Protein AF-A0A973T086-F1 (afdb_monomer_lite)

Structure (mmCIF, N/CA/C/O backbone):
data_AF-A0A973T086-F1
#
_entry.id   AF-A0A973T086-F1
#
loop_
_atom_site.group_PDB
_atom_site.id
_atom_site.type_symbol
_atom_site.label_atom_id
_atom_site.label_alt_id
_atom_site.label_comp_id
_atom_site.label_asym_id
_atom_site.label_entity_id
_atom_site.label_seq_id
_atom_site.pdbx_PDB_ins_code
_atom_site.Cartn_x
_atom_site.Cartn_y
_atom_site.Cartn_z
_atom_site.occupancy
_atom_site.B_iso_or_equiv
_atom_site.auth_seq_id
_atom_site.auth_comp_id
_atom_site.auth_asym_id
_atom_site.auth_atom_id
_atom_site.pdbx_PDB_model_num
ATOM 1 N N . MET A 1 1 ? 13.418 -2.300 -34.395 1.00 54.22 1 MET A N 1
ATOM 2 C CA . MET A 1 1 ? 13.751 -2.815 -33.051 1.00 54.22 1 MET A CA 1
ATOM 3 C C . MET A 1 1 ? 13.258 -1.799 -32.023 1.00 54.22 1 MET A C 1
ATOM 5 O O . MET A 1 1 ? 14.028 -0.957 -31.590 1.00 54.22 1 MET A O 1
ATOM 9 N N . GLY A 1 2 ? 11.953 -1.783 -31.738 1.00 56.34 2 GLY A N 1
ATOM 10 C CA . GLY A 1 2 ? 11.362 -0.909 -30.720 1.00 56.34 2 GLY A CA 1
ATOM 11 C C . GLY A 1 2 ? 11.019 -1.765 -29.512 1.00 56.34 2 GLY A C 1
ATOM 12 O O . GLY A 1 2 ? 10.178 -2.651 -29.633 1.00 56.34 2 GLY A O 1
ATOM 13 N N . GLY A 1 3 ? 11.726 -1.573 -28.399 1.00 62.00 3 GLY A N 1
ATOM 14 C CA . GLY A 1 3 ? 11.418 -2.265 -27.152 1.00 62.00 3 GLY A CA 1
ATOM 15 C C . GLY A 1 3 ? 10.014 -1.884 -26.696 1.00 62.00 3 GLY A C 1
ATOM 16 O O . GLY A 1 3 ? 9.673 -0.702 -26.685 1.00 62.00 3 GLY A O 1
ATOM 17 N N . LEU A 1 4 ? 9.199 -2.881 -26.354 1.00 70.56 4 LEU A N 1
ATOM 18 C CA . LEU A 1 4 ? 7.948 -2.665 -25.638 1.00 70.56 4 LEU A CA 1
ATOM 19 C C . LEU A 1 4 ? 8.303 -1.920 -24.347 1.00 70.56 4 LEU A C 1
ATOM 21 O O . LEU A 1 4 ? 8.903 -2.501 -23.445 1.00 70.56 4 LEU A O 1
ATOM 25 N N . MET A 1 5 ? 8.004 -0.624 -24.278 1.00 68.56 5 MET A N 1
ATOM 26 C CA . MET A 1 5 ? 8.074 0.097 -23.014 1.00 68.56 5 MET A CA 1
ATOM 27 C C . MET A 1 5 ? 6.995 -0.508 -22.126 1.00 68.56 5 MET A C 1
ATOM 29 O O . MET A 1 5 ? 5.808 -0.395 -22.435 1.00 68.56 5 MET A O 1
ATOM 33 N N . ALA A 1 6 ? 7.407 -1.224 -21.079 1.00 69.69 6 ALA A N 1
ATOM 34 C CA . ALA A 1 6 ? 6.479 -1.719 -20.078 1.00 69.69 6 ALA A CA 1
ATOM 35 C C . ALA A 1 6 ? 5.680 -0.519 -19.557 1.00 69.69 6 ALA A C 1
ATOM 37 O O . ALA A 1 6 ? 6.256 0.468 -19.099 1.00 69.69 6 ALA A O 1
ATOM 38 N N . VAL A 1 7 ? 4.356 -0.574 -19.698 1.00 78.44 7 VAL A N 1
ATOM 39 C CA . VAL A 1 7 ? 3.484 0.490 -19.205 1.00 78.44 7 VAL A CA 1
ATOM 40 C C . VAL A 1 7 ? 3.474 0.387 -17.687 1.00 78.44 7 VAL A C 1
ATOM 42 O O . VAL A 1 7 ? 2.841 -0.508 -17.129 1.00 78.44 7 VAL A O 1
ATOM 45 N N . VAL A 1 8 ? 4.199 1.287 -17.027 1.00 82.88 8 VAL A N 1
ATOM 46 C CA . VAL A 1 8 ? 4.140 1.434 -15.573 1.00 82.88 8 VAL A CA 1
ATOM 47 C C . VAL A 1 8 ? 2.771 2.007 -15.226 1.00 82.88 8 VAL A C 1
ATOM 49 O O . VAL A 1 8 ? 2.363 3.030 -15.776 1.00 82.88 8 VAL A O 1
ATOM 52 N N . ARG A 1 9 ? 2.042 1.323 -14.344 1.00 84.50 9 ARG A N 1
ATOM 53 C CA . ARG A 1 9 ? 0.787 1.820 -13.778 1.00 84.50 9 ARG A CA 1
ATOM 54 C C . ARG A 1 9 ? 1.048 2.224 -12.341 1.00 84.50 9 ARG A C 1
ATOM 56 O O . ARG A 1 9 ? 1.624 1.449 -11.583 1.00 84.50 9 ARG A O 1
ATOM 63 N N . GLU A 1 10 ? 0.623 3.423 -11.987 1.00 86.94 10 G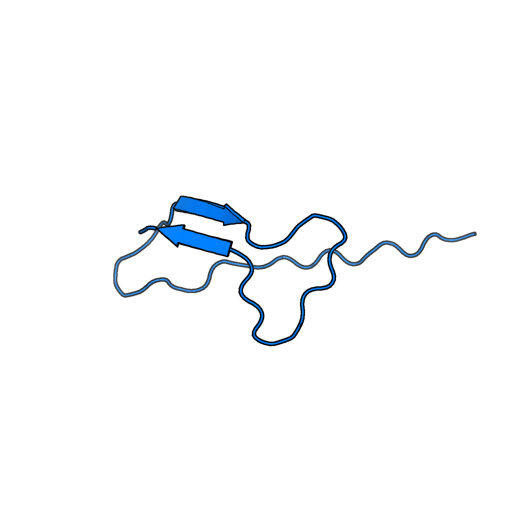LU A N 1
ATOM 64 C CA . GLU A 1 10 ? 0.647 3.873 -10.604 1.00 86.94 10 GLU A CA 1
ATOM 65 C C . GLU A 1 10 ? -0.481 3.180 -9.836 1.00 86.94 10 GLU A C 1
ATOM 67 O O . GLU A 1 10 ? -1.621 3.124 -10.302 1.00 86.94 10 GLU A O 1
ATOM 72 N N . PHE A 1 11 ? -0.149 2.625 -8.673 1.00 84.56 11 PHE A N 1
ATOM 73 C CA . PHE A 1 11 ? -1.117 2.072 -7.737 1.00 84.56 11 PHE A CA 1
ATOM 74 C C . PHE A 1 11 ? -1.208 3.028 -6.553 1.00 84.56 11 PHE A C 1
ATOM 76 O O . PHE A 1 11 ? -0.312 3.080 -5.712 1.00 84.56 11 PHE A O 1
ATOM 83 N N . THR A 1 12 ? -2.260 3.839 -6.532 1.00 84.88 12 THR A N 1
ATOM 84 C CA . THR A 1 12 ? -2.499 4.788 -5.446 1.00 84.88 12 THR A CA 1
ATOM 85 C C . THR A 1 12 ? -3.098 4.062 -4.256 1.00 84.88 12 THR A C 1
ATOM 87 O O . THR A 1 12 ? -4.008 3.247 -4.422 1.00 84.88 12 THR A O 1
ATOM 90 N N . LEU A 1 13 ? -2.622 4.392 -3.059 1.00 84.19 13 LEU A N 1
ATOM 91 C CA . LEU A 1 13 ? -3.225 3.896 -1.834 1.00 84.19 13 LEU A CA 1
ATOM 92 C C . LEU A 1 13 ? -4.680 4.398 -1.734 1.00 84.19 13 LEU A C 1
ATOM 94 O O . LEU A 1 13 ? -4.898 5.602 -1.897 1.00 84.19 13 LEU A O 1
ATOM 98 N N . PRO A 1 14 ? -5.676 3.513 -1.536 1.00 81.75 14 PRO A N 1
ATOM 99 C CA . PRO A 1 14 ? -7.053 3.943 -1.329 1.00 81.75 14 PRO A CA 1
ATOM 100 C C . PRO A 1 14 ? -7.213 4.613 0.042 1.00 81.75 14 PRO A C 1
ATOM 102 O O . PRO A 1 14 ? -6.345 4.501 0.905 1.00 81.75 14 PRO A O 1
ATOM 105 N N . ASP A 1 15 ? -8.341 5.294 0.234 1.00 85.38 15 ASP A N 1
ATOM 106 C CA . ASP A 1 15 ? -8.718 5.858 1.531 1.00 85.38 15 ASP A CA 1
ATOM 107 C C . ASP A 1 15 ? -8.691 4.770 2.620 1.00 85.38 15 ASP A C 1
ATOM 109 O O . ASP A 1 15 ? -9.228 3.674 2.431 1.00 85.38 15 ASP A O 1
ATOM 113 N N . LEU A 1 16 ? -8.013 5.066 3.729 1.00 81.62 16 LEU A N 1
ATOM 114 C CA . LEU A 1 16 ? -7.767 4.121 4.819 1.00 81.62 16 LEU A CA 1
ATOM 115 C C . LEU A 1 16 ? -8.864 4.157 5.895 1.00 81.62 16 LEU A C 1
ATOM 117 O O . LEU A 1 16 ? -8.866 3.314 6.790 1.00 81.62 16 LEU A O 1
ATOM 121 N N . GLY A 1 17 ? -9.799 5.104 5.813 1.00 81.06 17 GLY A N 1
ATOM 122 C CA . GLY A 1 17 ? -10.844 5.358 6.797 1.00 81.06 17 GLY A CA 1
ATOM 123 C C . GLY A 1 17 ? -10.924 6.832 7.203 1.00 81.06 17 GLY A C 1
ATOM 124 O O . GLY A 1 17 ? -10.014 7.627 6.965 1.00 81.06 17 GLY A O 1
ATOM 125 N N . GLU A 1 18 ? -12.025 7.206 7.863 1.00 80.94 18 GLU A N 1
ATOM 126 C CA . GLU A 1 18 ? -12.275 8.587 8.290 1.00 80.94 18 GLU A CA 1
ATOM 127 C C . GLU A 1 18 ? -11.136 9.130 9.171 1.00 80.94 18 GLU A C 1
ATOM 129 O O . GLU A 1 18 ? -10.923 8.678 10.294 1.00 80.94 18 GLU A O 1
ATOM 134 N N . GLY A 1 19 ? -10.419 10.137 8.666 1.00 74.94 19 GLY A N 1
ATOM 135 C CA . GLY A 1 19 ? -9.360 10.826 9.408 1.00 74.94 19 GLY A CA 1
ATOM 136 C C . GLY A 1 19 ? -7.980 10.164 9.358 1.00 74.94 19 GLY A C 1
ATOM 137 O O . GLY A 1 19 ? -7.063 10.689 9.986 1.00 74.94 19 GLY A O 1
ATOM 138 N N . LEU A 1 20 ? -7.805 9.072 8.606 1.00 78.19 20 LEU A N 1
ATOM 139 C CA . LEU A 1 20 ? -6.498 8.450 8.383 1.00 78.19 20 LEU A CA 1
ATOM 140 C C . LEU A 1 20 ? -5.880 9.004 7.098 1.00 78.19 20 LEU A C 1
ATOM 142 O O . LEU A 1 20 ? -6.319 8.700 5.991 1.00 78.19 20 LEU A O 1
ATOM 146 N N . THR A 1 21 ? -4.877 9.866 7.249 1.00 78.00 21 THR A N 1
ATOM 147 C CA . THR A 1 21 ? -4.225 10.555 6.123 1.00 78.00 21 THR A CA 1
ATOM 148 C C . THR A 1 21 ? -2.954 9.863 5.644 1.00 78.00 21 THR A C 1
ATOM 150 O O . THR A 1 21 ? -2.459 10.180 4.565 1.00 78.00 21 THR A O 1
ATOM 153 N N . GLU A 1 22 ? -2.405 8.954 6.448 1.00 84.38 22 GLU A N 1
ATOM 1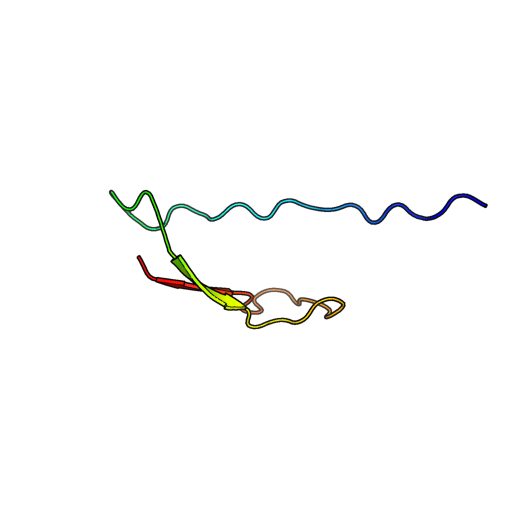54 C CA . GLU A 1 22 ? -1.096 8.336 6.247 1.00 84.38 22 GLU A CA 1
ATOM 155 C C . GLU A 1 22 ? -1.141 6.864 6.683 1.00 84.38 22 GLU A C 1
ATOM 157 O O . GLU A 1 22 ? -1.939 6.488 7.540 1.00 84.38 22 GLU A O 1
ATOM 162 N N . ALA A 1 23 ? -0.293 6.039 6.069 1.00 87.00 23 ALA A N 1
ATOM 163 C CA . ALA A 1 23 ? 0.010 4.681 6.511 1.00 87.00 23 ALA A CA 1
ATOM 164 C C . ALA A 1 23 ? 1.472 4.355 6.219 1.00 87.00 23 ALA A C 1
ATOM 166 O O . ALA A 1 23 ? 2.056 4.842 5.245 1.00 87.00 23 ALA A O 1
ATOM 167 N N . GLU A 1 24 ? 2.039 3.483 7.039 1.00 91.25 24 GLU A N 1
ATOM 168 C CA . GLU A 1 24 ? 3.375 2.941 6.871 1.00 91.25 24 GLU A CA 1
ATOM 169 C C . GLU A 1 24 ? 3.323 1.582 6.163 1.00 91.25 24 GLU A C 1
ATOM 171 O O . GLU A 1 24 ? 2.459 0.743 6.425 1.00 91.25 24 GLU A O 1
ATOM 176 N N . ILE A 1 25 ? 4.268 1.351 5.246 1.00 92.62 25 ILE A N 1
ATOM 177 C CA . ILE A 1 25 ? 4.444 0.041 4.617 1.00 92.62 25 ILE A CA 1
ATOM 178 C C . ILE A 1 25 ? 5.188 -0.868 5.588 1.00 92.62 25 ILE A C 1
ATOM 180 O O . ILE A 1 25 ? 6.384 -0.694 5.809 1.00 92.62 25 ILE A O 1
ATOM 184 N N . VAL A 1 26 ? 4.503 -1.895 6.085 1.00 95.06 26 VAL A N 1
ATOM 185 C CA . VAL A 1 26 ? 5.098 -2.901 6.970 1.00 95.06 26 VAL A CA 1
ATOM 186 C C . VAL A 1 26 ? 5.954 -3.869 6.155 1.00 95.06 26 VAL A C 1
ATOM 188 O O . VAL A 1 26 ? 7.107 -4.140 6.494 1.00 95.06 26 VAL A O 1
ATOM 191 N N . ARG A 1 27 ? 5.401 -4.401 5.053 1.00 95.75 27 ARG A N 1
ATOM 192 C CA . ARG A 1 27 ? 6.130 -5.272 4.114 1.00 95.75 27 ARG A CA 1
ATOM 193 C C . ARG A 1 27 ? 5.429 -5.457 2.774 1.00 95.75 27 ARG A C 1
ATOM 195 O O . ARG A 1 27 ? 4.207 -5.414 2.666 1.00 95.75 27 ARG A O 1
ATOM 202 N N . TRP A 1 28 ? 6.236 -5.785 1.771 1.00 94.75 28 TRP A N 1
ATOM 203 C CA . TRP A 1 28 ? 5.773 -6.268 0.474 1.00 94.75 28 TRP A CA 1
ATOM 204 C C . TRP A 1 28 ? 5.564 -7.781 0.507 1.00 94.75 28 TRP A C 1
ATOM 206 O O . TRP A 1 28 ? 6.416 -8.523 0.997 1.00 94.75 28 TRP A O 1
ATOM 216 N N . LEU A 1 29 ? 4.427 -8.227 -0.023 1.00 95.81 29 LEU A N 1
ATOM 217 C CA . LEU A 1 29 ? 4.037 -9.639 -0.092 1.00 95.81 29 LEU A CA 1
ATOM 218 C C . LEU A 1 29 ? 4.353 -10.270 -1.456 1.00 95.81 29 LEU A C 1
ATOM 220 O O . LEU A 1 29 ? 4.188 -11.475 -1.622 1.00 95.81 29 LEU A O 1
ATOM 224 N N . VAL A 1 30 ? 4.825 -9.463 -2.408 1.00 95.44 30 VAL A N 1
ATOM 225 C CA . VAL A 1 30 ? 5.217 -9.872 -3.764 1.00 95.44 30 VAL A CA 1
ATOM 226 C C . VAL A 1 30 ? 6.648 -9.452 -4.066 1.00 95.44 30 VAL A C 1
ATOM 228 O O . VAL A 1 30 ? 7.175 -8.512 -3.465 1.00 95.44 30 VAL A O 1
ATOM 231 N N . GLN A 1 31 ? 7.272 -10.124 -5.029 1.00 94.88 31 GLN A N 1
ATOM 232 C CA . GLN A 1 31 ? 8.624 -9.813 -5.487 1.00 94.88 31 GLN A CA 1
ATOM 233 C C . GLN A 1 31 ? 8.636 -9.138 -6.862 1.00 94.88 31 GLN A C 1
ATOM 235 O O . GLN A 1 31 ? 7.720 -9.262 -7.674 1.00 94.88 31 GLN A O 1
ATOM 240 N N . VAL A 1 32 ? 9.719 -8.418 -7.157 1.00 92.19 32 VAL A N 1
ATOM 241 C CA . VAL A 1 32 ? 9.904 -7.791 -8.472 1.00 92.19 32 VAL A CA 1
ATOM 242 C C . VAL 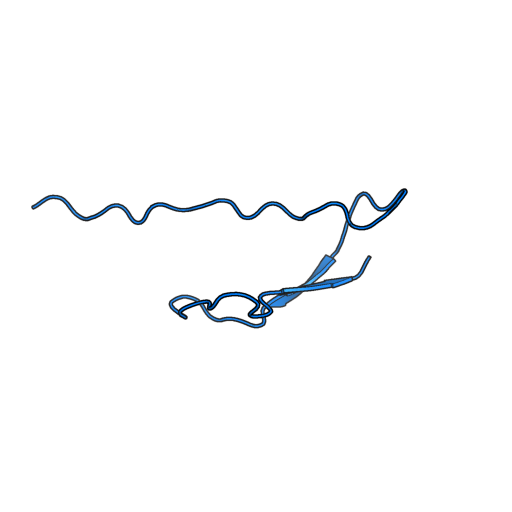A 1 32 ? 9.981 -8.867 -9.557 1.00 92.19 32 VAL A C 1
ATOM 244 O O . VAL A 1 32 ? 10.779 -9.797 -9.467 1.00 92.19 32 VAL A O 1
ATOM 247 N N . GLY A 1 33 ? 9.172 -8.705 -10.606 1.00 91.00 33 GLY A N 1
ATOM 248 C CA . GLY A 1 33 ? 9.059 -9.669 -11.705 1.00 91.00 33 GLY A CA 1
ATOM 249 C C . GLY A 1 33 ? 8.029 -10.776 -11.466 1.00 91.00 33 GLY A C 1
ATOM 250 O O . GLY A 1 33 ? 7.802 -11.584 -12.365 1.00 91.00 33 GLY A O 1
ATOM 251 N N . GLU A 1 34 ? 7.388 -10.804 -10.297 1.00 93.38 34 GLU A N 1
ATOM 252 C CA . GLU A 1 34 ? 6.278 -11.708 -10.007 1.00 93.38 34 GLU A CA 1
ATOM 253 C C . GLU A 1 34 ? 4.998 -11.286 -10.747 1.00 93.38 34 GLU A C 1
ATOM 255 O O . GLU A 1 34 ? 4.744 -10.101 -10.983 1.00 93.38 34 GLU A O 1
ATOM 260 N N . VAL A 1 35 ? 4.176 -12.270 -11.120 1.00 92.06 35 VAL A N 1
ATOM 261 C CA . VAL A 1 35 ? 2.855 -12.034 -11.713 1.00 92.06 35 VAL A CA 1
ATOM 262 C C . VAL A 1 35 ? 1.828 -11.902 -10.592 1.00 92.06 35 VAL A C 1
ATOM 264 O O . VAL A 1 35 ? 1.591 -12.862 -9.868 1.00 92.06 35 VAL A O 1
ATOM 267 N N . VAL A 1 36 ? 1.190 -10.734 -10.487 1.00 92.50 36 VAL A N 1
ATOM 268 C CA . VAL A 1 36 ? 0.106 -10.478 -9.525 1.00 92.50 36 VAL A CA 1
ATOM 269 C C . VAL A 1 36 ? -1.238 -10.904 -10.122 1.00 92.50 36 VAL A C 1
ATOM 271 O O . VAL A 1 36 ? -1.610 -10.451 -11.208 1.00 92.50 36 VAL A O 1
ATOM 274 N N . ALA A 1 37 ? -1.970 -11.767 -9.418 1.00 94.31 37 ALA A N 1
ATOM 275 C CA . ALA A 1 37 ? -3.314 -12.204 -9.790 1.00 94.31 37 ALA A CA 1
ATOM 276 C C . ALA A 1 37 ? -4.412 -11.295 -9.206 1.00 94.31 37 ALA A C 1
ATOM 278 O O . ALA A 1 37 ? -4.183 -10.500 -8.296 1.00 94.31 37 ALA A O 1
ATOM 279 N N . VAL A 1 38 ? -5.633 -11.425 -9.732 1.00 94.44 38 VAL A N 1
ATOM 280 C CA . VAL A 1 38 ? -6.814 -10.747 -9.174 1.00 94.44 38 VAL A CA 1
ATOM 281 C C . VAL A 1 38 ? -7.030 -11.214 -7.733 1.00 94.44 38 VAL A C 1
ATOM 283 O O . VAL A 1 38 ? -6.862 -12.396 -7.438 1.00 94.44 38 VAL A O 1
ATOM 286 N N . ASP A 1 39 ? -7.366 -10.270 -6.853 1.00 94.38 39 ASP A N 1
ATOM 287 C CA . ASP A 1 39 ? -7.573 -10.471 -5.411 1.00 94.38 39 ASP A CA 1
ATOM 288 C C . ASP A 1 39 ? -6.336 -10.953 -4.626 1.00 94.38 39 ASP A C 1
ATOM 290 O O . ASP A 1 39 ? -6.431 -11.274 -3.441 1.00 94.38 39 ASP A O 1
ATOM 294 N N . GLN A 1 40 ? -5.152 -10.972 -5.248 1.00 94.56 40 GLN A N 1
ATOM 295 C CA . GLN A 1 40 ? -3.907 -11.292 -4.557 1.00 94.56 40 GLN A CA 1
ATOM 296 C C . GLN A 1 40 ? -3.484 -10.132 -3.636 1.00 94.56 40 GLN A C 1
ATOM 298 O O . GLN A 1 40 ? -3.409 -8.988 -4.093 1.00 94.56 40 GLN A O 1
ATOM 303 N N . PRO A 1 41 ? -3.139 -10.395 -2.362 1.00 93.44 41 PRO A N 1
ATOM 304 C CA . PRO A 1 41 ? -2.578 -9.376 -1.482 1.00 93.44 41 PRO A CA 1
ATOM 305 C C . PRO A 1 41 ? -1.150 -9.007 -1.915 1.00 93.44 41 PRO A C 1
ATOM 307 O O . PRO A 1 41 ? -0.327 -9.880 -2.194 1.00 93.44 41 PRO A O 1
ATOM 310 N N . VAL A 1 42 ? -0.853 -7.705 -1.959 1.00 93.06 42 VAL A N 1
ATOM 311 C CA . VAL A 1 42 ? 0.409 -7.169 -2.513 1.00 93.06 42 VAL A CA 1
ATOM 312 C C . VAL A 1 42 ? 1.289 -6.520 -1.445 1.00 93.06 42 VAL A C 1
ATOM 314 O O . VAL A 1 42 ? 2.513 -6.661 -1.474 1.00 93.06 42 VAL A O 1
ATOM 317 N N . VAL A 1 43 ? 0.682 -5.818 -0.491 1.00 92.81 43 VAL A N 1
ATOM 318 C CA . VAL A 1 43 ? 1.379 -5.035 0.533 1.00 92.81 43 VAL A CA 1
A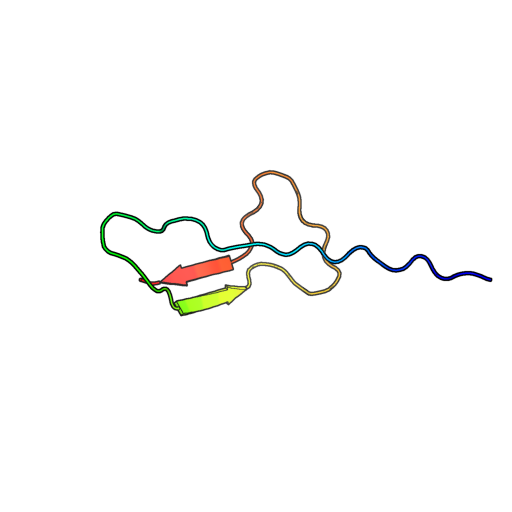TOM 319 C C . VAL A 1 43 ? 0.600 -5.0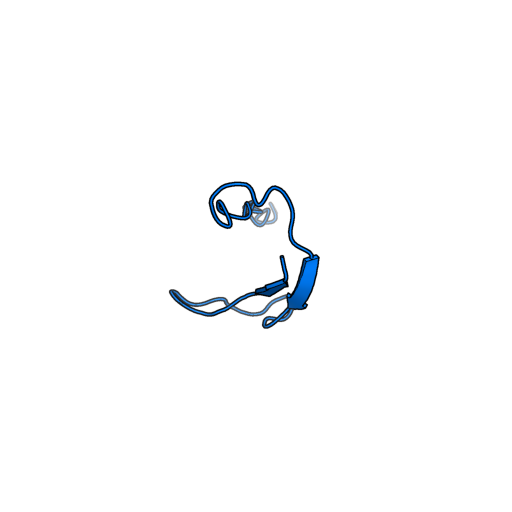82 1.840 1.00 92.81 43 VAL A C 1
ATOM 321 O O . VAL A 1 43 ? -0.630 -5.098 1.833 1.00 92.81 43 VAL A O 1
ATOM 324 N N . GLU A 1 44 ? 1.327 -5.122 2.950 1.00 92.94 44 GLU A N 1
ATOM 325 C CA . GLU A 1 44 ? 0.788 -4.957 4.296 1.00 92.94 44 GLU A CA 1
ATOM 326 C C . GLU A 1 44 ? 1.109 -3.546 4.797 1.00 92.94 44 GLU A C 1
ATOM 328 O O . GLU A 1 44 ? 2.238 -3.068 4.636 1.00 92.94 44 GLU A O 1
ATOM 333 N N . LEU A 1 45 ? 0.105 -2.891 5.379 1.00 89.88 45 LEU A N 1
ATOM 334 C CA . LEU A 1 45 ? 0.145 -1.497 5.812 1.00 89.88 45 LEU A CA 1
ATOM 335 C C . LEU A 1 45 ? -0.311 -1.380 7.267 1.00 89.88 45 LEU A C 1
ATOM 337 O O . LEU A 1 45 ? -1.161 -2.156 7.706 1.00 89.88 45 LEU A O 1
ATO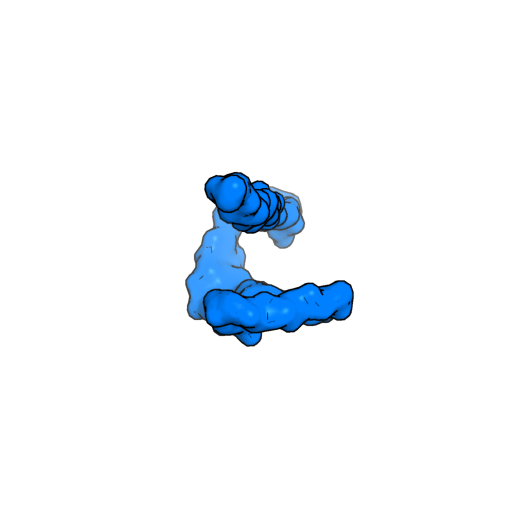M 341 N N . GLU A 1 46 ? 0.210 -0.382 7.969 1.00 88.31 46 GLU A N 1
ATOM 342 C CA . GLU A 1 46 ? -0.175 -0.002 9.332 1.00 88.31 46 GLU A CA 1
ATOM 343 C C . GLU A 1 46 ? -0.525 1.495 9.364 1.00 88.31 46 GLU A C 1
ATOM 345 O O . GLU A 1 46 ? 0.078 2.280 8.633 1.00 88.31 46 GLU A O 1
ATOM 350 N N . THR A 1 47 ? -1.538 1.877 10.147 1.00 83.38 47 THR A N 1
ATOM 351 C CA . THR A 1 47 ? -2.082 3.248 10.249 1.00 83.38 47 THR A CA 1
ATOM 352 C C . THR A 1 47 ? -1.682 3.916 11.550 1.00 83.38 47 THR A C 1
ATOM 354 O O . THR A 1 47 ? -1.862 3.240 12.591 1.00 83.38 47 THR A O 1
#

Sequence (47 aa):
MGGLMAVVREFTLPDLGEGLTEAEIVRWLVQVGEVVAVDQPVVELET

pLDDT: mean 85.3, std 10.28, range [54.22, 95.81]

Foldseek 3Di:
DDDDPPDDDDDDDDDPDDPDPDKDWPDFPDDPPDDDDPPRDGTDIGD

Secondary structure (DSSP, 8-state):
-----------PPPP-STT----EEEEESS-TTPPPPTT---EEEE-

Radius of gyration: 14.55 Å; chains: 1; bounding box: 26×23×43 Å